Protein AF-A0A7C9DMS4-F1 (afdb_monomer_lite)

Secondary structure (DSSP, 8-state):
-HHHHHHHHHHHHTT----SHHHHHHHHHHHHHHHHTTS-TTT----GGGTT---HHHHHHHHHHHHHHHHHHHHS-HHHHHHHHHHHH-SS--HHHHHHHHHHHHHHHHHHHHHHHHHHH-

Sequence (122 aa):
LFVKIFGSILGVSGGFVIGKEGPMVHTGACIANFLGQGGSQKYGLTWSWLRYFKNDRDRRDLVTCGAAAGVAAAFRAPVGGVLFALEEAASWWRSALLWRTFFTTAVVAMVLRGFIQYCWTG

Foldseek 3Di:
DVCLVVVLVVCVVVVHPDQPLVSLLVVLLVVLLCQQCCHDPPPPNRNVVNNPNPDPVVSLLSSLLSSLLSNCLRVVPLVVSLVVSCVPRPPDDDVVSSVSSSVSSVVSSVVSVVVVVVVVVD

Radius of gyration: 15.61 Å; chains: 1; bounding box: 40×36×44 Å

pLDDT: mean 80.05, std 13.33, range [44.5, 92.81]

Organism: Opuntia streptacantha (NCBI:txid393608)

Structure (mmCIF, N/CA/C/O backbone):
data_AF-A0A7C9DMS4-F1
#
_entry.id   AF-A0A7C9DMS4-F1
#
loop_
_atom_site.group_PDB
_atom_site.id
_atom_site.type_symbol
_atom_site.label_atom_id
_atom_site.label_alt_id
_atom_site.label_comp_id
_atom_site.label_asym_id
_atom_site.label_entity_id
_atom_site.label_seq_id
_atom_site.pdbx_PDB_ins_code
_atom_site.Cartn_x
_atom_site.Cartn_y
_atom_site.Cartn_z
_atom_site.occupancy
_atom_site.B_iso_or_equiv
_atom_site.auth_seq_id
_atom_site.auth_comp_id
_atom_site.auth_asym_id
_atom_site.auth_atom_id
_atom_site.pdbx_PDB_model_num
ATOM 1 N N . LEU A 1 1 ? 4.822 14.773 2.587 1.00 73.94 1 LEU A N 1
ATOM 2 C CA . LEU A 1 1 ? 4.240 14.024 1.448 1.00 73.94 1 LEU A CA 1
ATOM 3 C C . LEU A 1 1 ? 4.760 14.546 0.110 1.00 73.94 1 LEU A C 1
ATOM 5 O O . LEU A 1 1 ? 5.552 13.851 -0.503 1.00 73.94 1 LEU A O 1
ATOM 9 N N . PHE A 1 2 ? 4.420 15.778 -0.288 1.00 77.75 2 PHE A N 1
ATOM 10 C CA . PHE A 1 2 ? 4.805 16.360 -1.585 1.00 77.75 2 PHE A CA 1
ATOM 11 C C . PHE A 1 2 ? 6.310 16.307 -1.878 1.00 77.75 2 PHE A C 1
ATOM 13 O O . PHE A 1 2 ? 6.701 15.735 -2.885 1.00 77.75 2 PHE A O 1
AT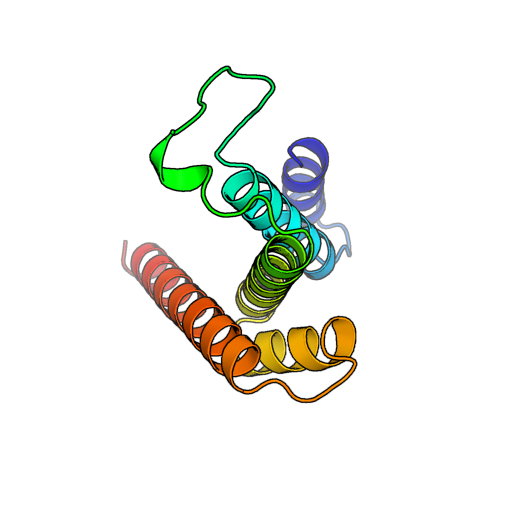OM 20 N N . VAL A 1 3 ? 7.160 16.775 -0.957 1.00 85.19 3 VAL A N 1
ATOM 21 C CA . VAL A 1 3 ? 8.628 16.720 -1.128 1.00 85.19 3 VAL A CA 1
ATOM 22 C C . VAL A 1 3 ? 9.135 15.287 -1.339 1.00 85.19 3 VAL A C 1
ATOM 24 O O . VAL A 1 3 ? 10.036 15.062 -2.134 1.00 85.19 3 VAL A O 1
ATOM 27 N N . LYS A 1 4 ? 8.524 14.299 -0.673 1.00 84.25 4 LYS A N 1
ATOM 28 C CA . LYS A 1 4 ? 8.925 12.889 -0.771 1.00 84.25 4 LYS A CA 1
ATOM 29 C C . LYS A 1 4 ? 8.529 12.276 -2.119 1.00 84.25 4 LYS A C 1
ATOM 31 O O . LYS A 1 4 ? 9.296 11.505 -2.680 1.00 84.25 4 LYS A O 1
ATOM 36 N N . ILE A 1 5 ? 7.356 12.648 -2.637 1.00 83.69 5 ILE A N 1
ATOM 37 C CA . ILE A 1 5 ? 6.869 12.218 -3.954 1.00 83.69 5 ILE A CA 1
ATOM 38 C C . ILE A 1 5 ? 7.742 12.836 -5.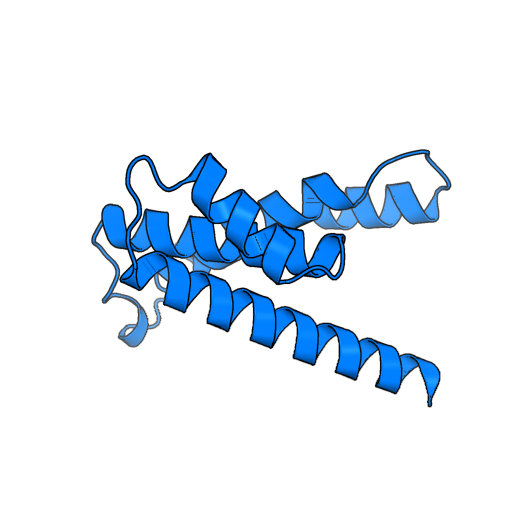049 1.00 83.69 5 ILE A C 1
ATOM 40 O O . ILE A 1 5 ? 8.327 12.102 -5.839 1.00 83.69 5 ILE A O 1
ATOM 44 N N . PHE A 1 6 ? 7.897 14.163 -5.052 1.00 85.50 6 PHE A N 1
ATOM 45 C CA . PHE A 1 6 ? 8.725 14.856 -6.041 1.00 85.50 6 PHE A CA 1
ATOM 46 C C . PHE A 1 6 ? 10.190 14.425 -5.961 1.00 85.50 6 PHE A C 1
ATOM 48 O O . PHE A 1 6 ? 10.782 14.126 -6.989 1.00 85.50 6 PHE A O 1
ATOM 55 N N . GLY A 1 7 ? 10.754 14.298 -4.758 1.00 84.81 7 GLY A N 1
ATOM 56 C CA . GLY A 1 7 ? 12.121 13.815 -4.570 1.00 84.81 7 GLY A CA 1
ATOM 57 C C . GLY A 1 7 ? 12.326 12.389 -5.085 1.00 84.81 7 GLY A C 1
ATOM 58 O O . GLY A 1 7 ? 13.342 12.113 -5.711 1.00 84.81 7 GLY A O 1
ATOM 59 N N . SER A 1 8 ? 11.350 11.493 -4.896 1.00 82.94 8 SER A N 1
ATOM 60 C CA . SER A 1 8 ? 11.437 10.130 -5.434 1.00 82.94 8 SER A CA 1
ATOM 61 C C . SER A 1 8 ? 11.314 10.095 -6.957 1.00 82.94 8 SER A C 1
ATOM 63 O O . SER A 1 8 ? 12.006 9.301 -7.585 1.00 82.94 8 SER A O 1
ATOM 65 N N . ILE A 1 9 ? 10.454 10.926 -7.554 1.00 84.94 9 ILE A N 1
ATOM 66 C CA . ILE A 1 9 ? 10.313 11.016 -9.016 1.00 84.94 9 ILE A CA 1
ATOM 67 C C . ILE A 1 9 ? 11.602 11.575 -9.622 1.00 84.94 9 ILE A C 1
ATOM 69 O O . ILE A 1 9 ? 12.166 10.952 -10.515 1.00 84.94 9 ILE A O 1
ATOM 73 N N . LEU A 1 10 ? 12.093 12.697 -9.087 1.00 85.62 10 LEU A N 1
ATOM 74 C CA . LEU A 1 10 ? 13.301 13.369 -9.565 1.00 85.62 10 LEU A CA 1
ATOM 75 C C . LEU A 1 10 ? 14.561 12.519 -9.364 1.00 85.62 10 LEU A C 1
ATOM 77 O O . LEU A 1 10 ? 15.427 12.495 -10.234 1.00 85.62 10 LEU A O 1
ATOM 81 N N . GLY A 1 11 ? 14.656 11.790 -8.249 1.00 85.38 11 GLY A N 1
ATOM 82 C CA . GLY A 1 11 ? 15.770 10.878 -7.982 1.00 85.38 11 GLY A CA 1
ATOM 83 C C . GLY A 1 11 ? 15.824 9.715 -8.973 1.00 85.38 11 GLY A C 1
ATOM 84 O O . GLY A 1 11 ? 16.890 9.419 -9.507 1.00 85.38 11 GLY A O 1
ATOM 85 N N . VAL A 1 12 ? 14.670 9.107 -9.278 1.00 82.75 12 VAL A N 1
ATOM 86 C CA . VAL A 1 12 ? 14.575 8.028 -10.276 1.00 82.75 12 VAL A CA 1
ATOM 87 C C . VAL A 1 12 ? 14.820 8.561 -11.690 1.00 82.75 12 VAL A C 1
ATOM 89 O O . VAL A 1 12 ? 15.551 7.932 -12.450 1.00 82.75 12 VAL A O 1
ATOM 92 N N . SER A 1 13 ? 14.285 9.735 -12.048 1.00 83.38 13 SER A N 1
ATOM 93 C CA . SER A 1 13 ? 14.552 10.349 -13.360 1.00 83.38 13 SER A CA 1
ATOM 94 C C . SER A 1 13 ? 16.000 10.815 -13.517 1.00 83.38 13 SER A C 1
ATOM 96 O O . SER A 1 13 ? 16.514 10.843 -14.627 1.00 83.38 13 SER A O 1
ATOM 98 N N . GLY A 1 14 ? 16.662 11.170 -12.413 1.00 87.44 14 GLY A N 1
ATOM 99 C CA . GLY A 1 14 ? 18.070 11.563 -12.382 1.00 87.44 14 GLY A CA 1
ATOM 100 C C . GLY A 1 14 ? 19.053 10.392 -12.460 1.00 87.44 14 GLY A C 1
ATOM 101 O O . GLY A 1 14 ? 20.254 10.623 -12.386 1.00 87.44 14 GLY A O 1
ATOM 102 N N . GLY A 1 15 ? 18.572 9.147 -12.576 1.00 84.38 15 GLY A N 1
ATOM 103 C CA . GLY A 1 15 ? 19.423 7.958 -12.687 1.00 84.38 15 GLY A CA 1
ATOM 104 C C . GLY A 1 15 ? 20.153 7.575 -11.395 1.00 84.38 15 GLY A C 1
ATOM 105 O O . GLY A 1 15 ? 21.075 6.762 -11.434 1.00 84.38 15 GLY A O 1
ATOM 106 N N . PHE A 1 16 ? 19.762 8.134 -10.246 1.00 83.50 16 PHE A N 1
ATOM 107 C CA . PHE A 1 16 ? 20.341 7.747 -8.962 1.00 83.50 16 PHE A CA 1
ATOM 108 C C . PHE A 1 16 ? 19.885 6.337 -8.568 1.00 83.50 16 PHE A C 1
ATOM 110 O O . PHE A 1 16 ? 18.730 5.961 -8.770 1.00 83.50 16 PHE A O 1
ATOM 117 N N . VAL A 1 17 ? 20.779 5.569 -7.936 1.00 79.56 17 VAL A N 1
ATOM 118 C CA . VAL A 1 17 ? 20.492 4.228 -7.394 1.00 79.56 17 VAL A CA 1
ATOM 119 C C . VAL A 1 17 ? 19.653 4.359 -6.115 1.00 79.56 17 VAL A C 1
ATOM 121 O O . VAL A 1 17 ? 20.129 4.160 -5.001 1.00 79.56 17 VAL A O 1
ATOM 124 N N . ILE A 1 18 ? 18.395 4.774 -6.268 1.00 81.25 18 ILE A N 1
ATOM 125 C CA . ILE A 1 18 ? 17.447 5.003 -5.175 1.00 81.25 18 ILE A CA 1
ATOM 126 C C . ILE A 1 18 ? 16.204 4.146 -5.407 1.00 81.25 18 ILE A C 1
ATOM 128 O O . ILE A 1 18 ? 15.558 4.207 -6.451 1.00 81.25 18 ILE A O 1
ATOM 132 N N . GLY A 1 19 ? 15.832 3.363 -4.395 1.00 77.00 19 GLY A N 1
ATOM 133 C CA . GLY A 1 19 ? 14.602 2.578 -4.414 1.00 77.00 19 GLY A CA 1
ATOM 134 C C . GLY A 1 19 ? 13.365 3.446 -4.166 1.00 77.00 19 GLY A C 1
ATOM 135 O O . GLY A 1 19 ? 13.212 4.028 -3.092 1.00 77.00 19 GLY A O 1
ATOM 136 N N . LYS A 1 20 ? 12.427 3.470 -5.121 1.00 78.56 20 LYS A N 1
ATOM 137 C CA . LYS A 1 20 ? 11.097 4.105 -4.967 1.00 78.56 20 LYS A CA 1
ATOM 138 C C . LYS A 1 20 ? 10.172 3.381 -3.974 1.00 78.56 20 LYS A C 1
ATOM 140 O O . LYS A 1 20 ? 9.127 3.911 -3.598 1.00 78.56 20 LYS A O 1
ATOM 145 N N . GLU A 1 21 ? 10.560 2.179 -3.551 1.00 84.06 21 GLU A N 1
ATOM 146 C CA . GLU A 1 21 ? 9.746 1.267 -2.744 1.00 84.06 21 GLU A CA 1
ATOM 147 C C . GLU A 1 21 ? 9.434 1.845 -1.351 1.00 84.06 21 GLU A C 1
ATOM 149 O O . GLU A 1 21 ? 8.273 1.951 -0.960 1.00 84.06 21 GLU A O 1
ATOM 154 N N . GLY A 1 22 ? 10.449 2.333 -0.628 1.00 82.25 22 GLY A N 1
ATOM 155 C CA . GLY A 1 22 ? 10.282 2.905 0.718 1.00 82.25 22 GLY A CA 1
ATOM 156 C C . GLY A 1 22 ? 9.406 4.172 0.771 1.00 82.25 22 GLY A C 1
ATOM 157 O O . GLY A 1 22 ? 8.520 4.282 1.629 1.00 82.25 22 GLY A O 1
ATOM 158 N N . PRO A 1 23 ? 9.591 5.153 -0.135 1.00 86.06 23 PRO A N 1
ATOM 159 C CA . PRO A 1 23 ? 8.704 6.310 -0.243 1.00 86.06 23 PRO A CA 1
ATOM 160 C C . PRO A 1 23 ? 7.234 5.950 -0.486 1.00 86.06 23 PRO A C 1
ATOM 162 O O . PRO A 1 23 ? 6.358 6.657 0.025 1.00 86.06 23 PRO A O 1
ATOM 165 N N . MET A 1 24 ? 6.954 4.861 -1.207 1.00 86.19 24 MET A N 1
ATOM 166 C CA . MET A 1 24 ? 5.592 4.465 -1.568 1.00 86.19 24 MET A CA 1
ATOM 167 C C . MET A 1 24 ? 4.785 3.975 -0.362 1.00 86.19 24 MET A C 1
ATOM 169 O O . MET A 1 24 ? 3.647 4.410 -0.182 1.00 86.19 24 MET A O 1
ATOM 173 N N . VAL A 1 25 ? 5.395 3.179 0.523 1.00 90.06 25 VAL A N 1
ATOM 174 C CA . VAL A 1 25 ? 4.762 2.700 1.770 1.00 90.06 25 VAL A CA 1
ATOM 175 C C . VAL A 1 25 ? 4.330 3.869 2.652 1.00 90.06 25 VAL A C 1
ATOM 177 O O . VAL A 1 25 ? 3.176 3.971 3.065 1.00 90.06 25 VAL A O 1
ATOM 180 N N . HIS A 1 26 ? 5.246 4.811 2.884 1.00 89.94 26 HIS A N 1
ATOM 181 C CA . HIS A 1 26 ? 4.972 5.992 3.702 1.00 89.94 26 HIS A CA 1
ATOM 182 C C . HIS A 1 26 ? 3.896 6.880 3.062 1.00 89.94 26 HIS A C 1
ATOM 184 O O . HIS A 1 26 ? 3.028 7.410 3.752 1.00 89.94 26 HIS A O 1
ATOM 190 N N . THR A 1 27 ? 3.941 7.051 1.741 1.00 89.44 27 THR A N 1
ATOM 191 C CA . THR A 1 27 ? 2.945 7.850 1.016 1.00 89.44 27 THR A CA 1
ATOM 192 C C . THR A 1 27 ? 1.552 7.235 1.151 1.00 89.44 27 THR A C 1
ATOM 194 O O . THR A 1 27 ? 0.618 7.955 1.502 1.00 89.44 27 THR A O 1
ATOM 197 N N . GLY A 1 28 ? 1.421 5.914 0.985 1.00 89.50 28 GLY A N 1
ATOM 198 C CA . GLY A 1 28 ? 0.165 5.188 1.193 1.00 89.50 28 GLY A CA 1
ATOM 199 C C . GLY A 1 28 ? -0.363 5.307 2.626 1.00 89.50 28 GLY A C 1
ATOM 200 O O . GLY A 1 28 ? -1.534 5.630 2.830 1.00 89.50 28 GLY A O 1
ATOM 201 N N . ALA A 1 29 ? 0.512 5.161 3.624 1.00 89.69 29 ALA A N 1
ATOM 202 C CA . ALA A 1 29 ? 0.174 5.334 5.037 1.00 89.69 29 ALA A CA 1
ATOM 203 C C . ALA A 1 29 ? -0.339 6.753 5.347 1.00 89.69 29 ALA A C 1
ATOM 205 O O . ALA A 1 29 ? -1.350 6.927 6.030 1.00 89.69 29 ALA A O 1
ATOM 206 N N . CYS A 1 30 ? 0.319 7.788 4.817 1.00 87.81 30 CYS A N 1
ATOM 207 C CA . CYS A 1 30 ? -0.114 9.172 4.996 1.00 87.81 30 CYS A CA 1
ATOM 208 C C . CYS A 1 30 ? -1.449 9.474 4.308 1.00 87.81 30 CYS A C 1
ATOM 210 O O . CYS A 1 30 ? -2.257 10.201 4.883 1.00 87.81 30 CYS A O 1
ATOM 212 N N . ILE A 1 31 ? -1.691 8.933 3.110 1.00 86.69 31 ILE A N 1
ATOM 213 C CA . ILE A 1 31 ? -2.971 9.095 2.404 1.00 86.69 31 ILE A CA 1
ATOM 214 C C . ILE A 1 31 ? -4.092 8.429 3.207 1.00 86.69 31 ILE A C 1
ATOM 216 O O . ILE A 1 31 ? -5.114 9.062 3.461 1.00 86.69 31 ILE A O 1
ATOM 220 N N . ALA A 1 32 ? -3.887 7.202 3.686 1.00 87.12 32 ALA A N 1
ATOM 221 C CA . ALA A 1 32 ? -4.869 6.512 4.519 1.00 87.12 32 ALA A CA 1
ATOM 222 C C . ALA A 1 32 ? -5.115 7.224 5.855 1.00 87.12 32 ALA A C 1
ATOM 224 O O . ALA A 1 32 ? -6.256 7.330 6.294 1.00 87.12 32 ALA A O 1
ATOM 225 N N . ASN A 1 33 ? -4.073 7.783 6.474 1.00 84.69 33 ASN A N 1
ATOM 226 C CA . ASN A 1 33 ? -4.213 8.584 7.686 1.00 84.69 33 ASN A CA 1
ATOM 227 C C . ASN A 1 33 ? -5.017 9.873 7.457 1.00 84.69 33 ASN A C 1
ATOM 229 O O . ASN A 1 33 ? -5.766 10.327 8.322 1.00 84.69 33 ASN A O 1
ATOM 233 N N . PHE A 1 34 ? -4.807 10.506 6.307 1.00 79.75 34 PHE A N 1
ATOM 234 C CA . PHE A 1 34 ? -5.501 11.726 5.924 1.00 79.75 34 PHE A CA 1
ATOM 235 C C . PHE A 1 34 ? -6.973 11.453 5.611 1.00 79.75 34 PHE A C 1
ATOM 237 O O . PHE A 1 34 ? -7.843 12.200 6.056 1.00 79.75 34 PHE A O 1
ATOM 244 N N . LEU A 1 35 ? -7.252 10.345 4.919 1.00 76.69 35 LEU A N 1
ATOM 245 C CA . LEU A 1 35 ? -8.608 9.848 4.724 1.00 76.69 35 LEU A CA 1
ATOM 246 C C . LEU A 1 35 ? -9.243 9.523 6.081 1.00 76.69 35 LEU A C 1
ATOM 248 O O . LEU A 1 35 ? -10.260 10.106 6.406 1.00 76.69 35 LEU A O 1
ATOM 252 N N . GLY A 1 36 ? -8.612 8.727 6.946 1.00 71.06 36 GLY A N 1
ATOM 253 C CA . GLY A 1 36 ? -9.175 8.349 8.251 1.00 71.06 36 GLY A CA 1
ATOM 254 C C . GLY A 1 36 ? -9.521 9.511 9.197 1.00 71.06 36 GLY A C 1
ATOM 255 O O . GLY A 1 36 ? -10.379 9.352 10.057 1.00 71.06 36 GLY A O 1
ATOM 256 N N . GLN A 1 37 ? -8.907 10.688 9.035 1.00 66.06 37 GLN A N 1
ATOM 257 C CA . GLN A 1 37 ? -9.218 11.891 9.826 1.00 66.06 37 GLN A CA 1
ATOM 258 C C . GLN A 1 37 ? -10.443 12.678 9.327 1.00 66.06 37 GLN A C 1
ATOM 260 O O . GLN A 1 37 ? -10.837 13.662 9.952 1.00 66.06 37 GLN A O 1
ATOM 265 N N . GLY A 1 38 ? -11.067 12.256 8.228 1.00 58.78 38 GLY A N 1
ATOM 266 C CA . GLY A 1 38 ? -12.222 12.936 7.650 1.00 58.78 38 GLY A CA 1
ATOM 267 C C . GLY A 1 38 ? -11.875 14.086 6.701 1.00 58.78 38 GLY A C 1
ATOM 268 O O . GLY A 1 38 ? -12.733 14.925 6.418 1.00 58.78 38 GLY A O 1
ATOM 269 N N . GLY A 1 39 ? -10.633 14.114 6.207 1.00 58.06 39 GLY A N 1
ATOM 270 C CA . GLY A 1 39 ? -10.107 15.141 5.311 1.00 58.06 39 GLY A CA 1
ATOM 271 C C . GLY A 1 39 ? -9.075 16.056 5.971 1.00 58.06 39 GLY A C 1
ATOM 272 O O . GLY A 1 39 ? -8.590 15.815 7.079 1.00 58.06 39 GLY A O 1
ATOM 273 N N . SER A 1 40 ? -8.693 17.119 5.258 1.00 49.78 40 SER A N 1
ATOM 274 C CA . SER A 1 40 ? -7.686 18.051 5.763 1.00 49.78 40 SER A CA 1
ATOM 275 C C . SER A 1 40 ? -8.260 18.966 6.829 1.00 49.78 40 SER A C 1
ATOM 277 O O . SER A 1 40 ? -9.061 19.849 6.521 1.00 49.78 40 SER A O 1
ATOM 279 N N . GLN A 1 41 ? -7.721 18.878 8.041 1.00 50.84 41 GLN A N 1
ATOM 280 C CA . GLN A 1 41 ? -7.904 19.921 9.051 1.00 50.84 41 GLN A CA 1
ATOM 281 C C . GLN A 1 41 ? -7.355 21.287 8.573 1.00 50.84 41 GLN A C 1
ATOM 283 O O . GLN A 1 41 ? -7.798 22.327 9.041 1.00 50.84 41 GLN A O 1
ATOM 288 N N . LYS A 1 42 ? -6.428 21.291 7.596 1.00 44.50 42 LYS A N 1
ATOM 289 C CA . LYS A 1 42 ? -5.758 22.489 7.062 1.00 44.50 42 LYS A CA 1
ATOM 290 C C . LYS A 1 42 ? -6.502 23.168 5.899 1.00 44.50 42 LYS A C 1
ATOM 292 O O . LYS A 1 42 ? -6.260 24.341 5.654 1.00 44.50 42 LYS A O 1
ATOM 297 N N . TYR A 1 43 ? -7.391 22.458 5.193 1.00 47.00 43 TYR A N 1
ATOM 298 C CA . TYR A 1 43 ? -8.138 22.989 4.032 1.00 47.00 43 TYR A CA 1
ATOM 299 C C . TYR A 1 43 ? -9.662 23.056 4.247 1.00 47.00 43 TYR A C 1
ATOM 301 O O . TYR A 1 4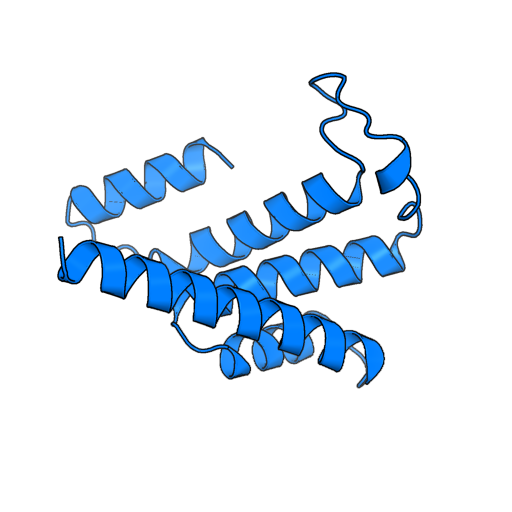3 ? -10.399 23.267 3.291 1.00 47.00 43 TYR A O 1
ATOM 309 N N . GLY A 1 44 ? -10.164 22.844 5.469 1.00 46.19 44 GLY A N 1
ATOM 310 C CA . GLY A 1 44 ? -11.592 23.009 5.792 1.00 46.19 44 GLY A CA 1
ATOM 311 C C . GLY A 1 44 ? -12.553 22.005 5.133 1.00 46.19 44 GLY A C 1
ATOM 312 O O . GLY A 1 44 ? -13.749 22.037 5.408 1.00 46.19 44 GLY A O 1
ATOM 313 N N . LEU A 1 45 ? -12.051 21.070 4.321 1.00 46.81 45 LEU A N 1
ATOM 314 C CA . LEU A 1 45 ? -12.801 19.963 3.720 1.00 46.81 45 LEU A CA 1
ATOM 315 C C . LEU A 1 45 ? -13.072 18.878 4.770 1.00 46.81 45 LEU A C 1
ATOM 317 O O . LEU A 1 45 ? -12.527 17.778 4.712 1.00 46.81 45 LEU A O 1
ATOM 321 N N . THR A 1 46 ? -13.898 19.213 5.758 1.00 49.28 46 THR A N 1
ATOM 322 C CA . THR A 1 46 ? -14.402 18.256 6.745 1.00 49.28 46 THR A CA 1
ATOM 323 C C . THR A 1 46 ? -15.601 17.552 6.131 1.00 49.28 46 THR A C 1
ATOM 325 O O . THR A 1 46 ? -16.732 18.031 6.218 1.00 49.28 46 THR A O 1
ATOM 328 N N . TRP A 1 47 ? -15.374 16.415 5.480 1.00 53.69 47 TRP A N 1
ATOM 329 C CA . TRP A 1 47 ? -16.482 15.597 4.999 1.00 53.69 47 TRP A CA 1
ATOM 330 C C . TRP A 1 47 ? -17.140 14.932 6.211 1.00 53.69 47 TRP A C 1
ATOM 332 O O . TRP A 1 47 ? -16.597 13.997 6.796 1.00 53.69 47 TRP A O 1
ATOM 342 N N . SER A 1 48 ? -18.313 15.430 6.625 1.00 51.06 48 SER A N 1
ATOM 343 C CA . SER A 1 48 ? -19.045 14.935 7.806 1.00 51.06 48 SER A CA 1
ATOM 344 C C . SER A 1 48 ? -19.308 13.427 7.782 1.00 51.06 48 SER A C 1
ATOM 346 O O . SER A 1 48 ? -19.342 12.813 8.842 1.00 51.06 48 SER A O 1
ATOM 348 N N . TRP A 1 49 ? -19.425 12.824 6.597 1.00 53.47 49 TRP A N 1
ATOM 349 C CA . TRP A 1 49 ? -19.620 11.380 6.425 1.00 53.47 49 TRP A CA 1
ATOM 350 C C . TRP A 1 49 ? -18.411 10.542 6.876 1.00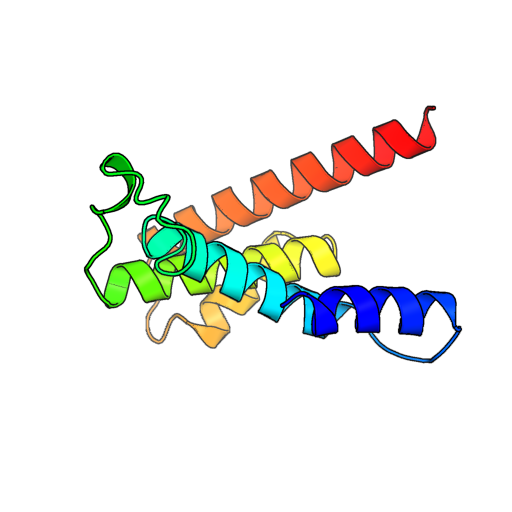 53.47 49 TRP A C 1
ATOM 352 O O . TRP A 1 49 ? -18.537 9.382 7.248 1.00 53.47 49 TRP A O 1
ATOM 362 N N . LEU A 1 50 ? -17.229 11.153 6.900 1.00 53.00 50 LEU A N 1
ATOM 363 C CA . LEU A 1 50 ? -15.949 10.486 7.107 1.00 53.00 50 LEU A CA 1
ATOM 364 C C . LEU A 1 50 ? -15.398 10.726 8.534 1.00 53.00 50 LEU A C 1
ATOM 366 O O . LEU A 1 50 ? -14.374 10.172 8.923 1.00 53.00 50 LEU A O 1
ATOM 370 N N . ARG A 1 51 ? -16.150 11.472 9.366 1.00 52.53 51 ARG A N 1
ATOM 371 C CA . ARG A 1 51 ? -15.901 11.697 10.807 1.00 52.53 51 ARG A CA 1
ATOM 372 C C . ARG A 1 51 ? -16.181 10.481 11.706 1.00 52.53 51 ARG A C 1
ATOM 374 O O . ARG A 1 51 ? -15.972 10.571 12.913 1.00 52.53 51 ARG A O 1
ATOM 381 N N . TYR A 1 52 ? -16.643 9.360 11.150 1.00 50.81 52 TYR A N 1
ATOM 382 C CA . TYR A 1 52 ? -17.018 8.166 11.921 1.00 50.81 52 TYR A CA 1
ATOM 383 C C . TYR A 1 52 ? -15.806 7.435 12.547 1.00 50.81 52 TYR A C 1
ATOM 385 O O . TYR A 1 52 ? -15.946 6.732 13.542 1.00 50.81 52 TYR A O 1
ATOM 393 N N . PHE A 1 53 ? -14.590 7.657 12.034 1.00 54.28 53 PHE A N 1
ATOM 394 C CA . PHE A 1 53 ? -13.354 6.975 12.450 1.00 54.28 53 PHE A CA 1
ATOM 395 C C . PHE A 1 53 ? -12.535 7.749 13.514 1.00 54.28 53 PHE A C 1
ATOM 397 O O . PHE A 1 53 ? -11.334 7.953 13.364 1.00 54.28 53 PHE A O 1
ATOM 404 N N . LYS A 1 54 ? -13.150 8.190 14.625 1.00 57.75 54 LYS A N 1
ATOM 405 C CA . LYS A 1 54 ? -12.406 8.840 15.739 1.00 57.75 54 LYS A CA 1
ATOM 406 C C . LYS A 1 54 ? -11.679 7.867 16.679 1.00 57.75 54 LYS A C 1
ATOM 408 O O . LYS A 1 54 ? -10.963 8.316 17.568 1.00 57.75 54 LYS A O 1
ATOM 413 N N . ASN A 1 55 ? -11.863 6.561 16.515 1.00 68.38 55 ASN A N 1
ATOM 414 C CA . ASN A 1 55 ? -11.228 5.557 17.360 1.00 68.38 55 ASN A CA 1
ATOM 415 C C . ASN A 1 55 ? -9.767 5.334 16.933 1.00 68.38 55 ASN A C 1
ATOM 417 O O . ASN A 1 55 ? -9.499 4.983 15.782 1.00 68.38 55 ASN A O 1
ATOM 421 N N . ASP A 1 56 ? -8.819 5.487 17.863 1.00 73.81 56 ASP A N 1
ATOM 422 C CA . ASP A 1 56 ? -7.383 5.311 17.595 1.00 73.81 56 ASP A CA 1
ATOM 423 C C . ASP A 1 56 ? -7.050 3.945 16.985 1.00 73.81 56 ASP A C 1
ATOM 425 O O . ASP A 1 56 ? -6.136 3.839 16.166 1.00 73.81 56 ASP A O 1
ATOM 429 N N . ARG A 1 57 ? -7.807 2.899 17.346 1.00 75.12 57 ARG A N 1
ATOM 430 C CA . ARG A 1 57 ? -7.618 1.548 16.795 1.00 75.12 57 ARG A CA 1
ATOM 431 C C . ARG A 1 57 ? -7.974 1.489 15.316 1.00 75.12 57 ARG A C 1
ATOM 433 O O . ARG A 1 57 ? -7.177 1.008 14.523 1.00 75.12 57 ARG A O 1
ATOM 440 N N . ASP A 1 58 ? -9.123 2.033 14.934 1.00 78.25 58 ASP A N 1
ATOM 441 C CA . ASP A 1 58 ? -9.541 2.009 13.536 1.00 78.25 58 ASP A CA 1
ATOM 442 C C . ASP A 1 58 ? -8.662 2.910 12.658 1.00 78.25 58 ASP A C 1
ATOM 444 O O . ASP A 1 58 ? -8.407 2.592 11.495 1.00 78.25 58 ASP A O 1
ATOM 448 N N . ARG A 1 59 ? -8.129 4.006 13.217 1.00 79.50 59 ARG A N 1
ATOM 449 C CA . ARG A 1 59 ? -7.139 4.832 12.518 1.00 79.50 59 ARG A CA 1
ATOM 450 C C . ARG A 1 59 ? -5.847 4.060 12.264 1.00 79.50 59 ARG A C 1
ATOM 452 O O . ARG A 1 59 ? -5.300 4.155 11.170 1.00 79.50 59 ARG A O 1
ATOM 459 N N . ARG A 1 60 ? -5.367 3.290 13.245 1.00 83.69 60 ARG A N 1
ATOM 460 C CA . ARG A 1 60 ? -4.198 2.412 13.067 1.00 83.69 60 ARG A CA 1
ATOM 461 C C . ARG A 1 60 ? -4.464 1.371 11.985 1.00 83.69 60 ARG A C 1
ATOM 463 O O . ARG A 1 60 ? -3.669 1.283 11.059 1.00 83.69 60 ARG A O 1
ATOM 470 N N . ASP A 1 61 ? -5.608 0.692 12.031 1.00 85.94 61 ASP A N 1
ATOM 471 C CA . ASP A 1 61 ? -5.999 -0.302 11.023 1.00 85.94 61 ASP A CA 1
ATOM 472 C C . ASP A 1 61 ? -6.039 0.303 9.606 1.00 85.94 61 ASP A C 1
ATOM 474 O O . ASP A 1 61 ? -5.531 -0.297 8.657 1.00 85.94 61 ASP A O 1
ATOM 478 N N . LEU A 1 62 ? -6.576 1.520 9.453 1.00 86.75 62 LEU A N 1
ATOM 479 C CA . LEU A 1 62 ? -6.591 2.244 8.177 1.00 86.75 62 LEU A CA 1
ATOM 480 C C . LEU A 1 62 ? -5.184 2.596 7.685 1.00 86.75 62 LEU A C 1
ATOM 482 O O . LEU A 1 62 ? -4.870 2.364 6.518 1.00 86.75 62 LEU A O 1
ATOM 486 N N . VAL A 1 63 ? -4.328 3.140 8.553 1.00 89.12 63 VAL A N 1
ATOM 487 C CA . VAL A 1 63 ? -2.944 3.496 8.198 1.00 89.12 63 VAL A CA 1
ATOM 488 C C . VAL A 1 63 ? -2.153 2.261 7.785 1.00 89.12 63 VAL A C 1
ATOM 490 O O . VAL A 1 63 ? -1.450 2.303 6.775 1.00 89.12 63 VAL A O 1
ATOM 493 N N . THR A 1 64 ? -2.331 1.154 8.499 1.00 89.56 64 THR A N 1
ATOM 494 C CA . THR A 1 64 ? -1.776 -0.153 8.151 1.00 89.56 64 THR A CA 1
ATOM 495 C C . THR A 1 64 ? -2.243 -0.607 6.773 1.00 89.56 64 THR A C 1
ATOM 497 O O . THR A 1 64 ? -1.417 -0.984 5.946 1.00 89.56 64 THR A O 1
ATOM 500 N N . CYS A 1 65 ? -3.544 -0.523 6.475 1.00 89.69 65 CYS A N 1
ATOM 501 C CA . CYS A 1 65 ? -4.066 -0.855 5.146 1.00 89.69 65 CYS A CA 1
ATOM 502 C C . CYS A 1 65 ? -3.461 0.044 4.054 1.00 89.69 65 CYS A C 1
ATOM 504 O O . CYS A 1 65 ? -3.143 -0.438 2.969 1.00 89.69 65 CYS A O 1
ATOM 506 N N . GLY A 1 66 ? -3.256 1.333 4.341 1.00 91.25 66 GLY A N 1
ATOM 507 C CA . GLY A 1 66 ? -2.586 2.274 3.439 1.00 91.25 66 GLY A CA 1
ATOM 508 C C . GLY A 1 66 ? -1.114 1.949 3.197 1.00 91.25 66 GLY A C 1
ATOM 509 O O . GLY A 1 66 ? -0.640 2.038 2.065 1.00 91.25 66 GLY A O 1
ATOM 510 N N . ALA A 1 67 ? -0.391 1.539 4.237 1.00 91.69 67 ALA A N 1
ATOM 511 C CA . ALA A 1 67 ? 0.983 1.064 4.117 1.00 91.69 67 ALA A CA 1
ATOM 512 C C . ALA A 1 67 ? 1.046 -0.224 3.277 1.00 91.69 67 ALA A C 1
ATOM 514 O O . ALA A 1 67 ? 1.821 -0.289 2.324 1.00 91.69 67 ALA A O 1
ATOM 515 N N . ALA A 1 68 ? 0.162 -1.190 3.556 1.00 92.19 68 ALA A N 1
ATOM 516 C CA . ALA A 1 68 ? -0.003 -2.436 2.802 1.00 92.19 68 ALA A CA 1
ATOM 517 C C . ALA A 1 68 ? -0.252 -2.173 1.312 1.00 92.19 68 ALA A C 1
ATOM 519 O O . ALA A 1 68 ? 0.383 -2.768 0.445 1.00 92.19 68 ALA A O 1
ATOM 520 N N . ALA A 1 69 ? -1.170 -1.248 1.017 1.00 92.81 69 ALA A N 1
ATOM 521 C CA . ALA A 1 69 ? -1.482 -0.790 -0.329 1.00 92.81 69 ALA A CA 1
ATOM 522 C C . ALA A 1 69 ? -0.259 -0.179 -1.020 1.00 92.81 69 ALA A C 1
ATOM 524 O O . ALA A 1 69 ? -0.006 -0.473 -2.186 1.00 92.81 69 ALA A O 1
ATOM 525 N N . GLY A 1 70 ? 0.518 0.631 -0.294 1.00 91.50 70 GLY A N 1
ATOM 526 C CA . GLY A 1 70 ? 1.780 1.183 -0.775 1.00 91.50 70 GLY A CA 1
ATOM 527 C C . GLY A 1 70 ? 2.777 0.090 -1.154 1.00 91.50 70 GLY A C 1
ATOM 528 O O . GLY A 1 70 ? 3.303 0.123 -2.259 1.00 91.50 70 GLY A O 1
ATOM 529 N N . VAL A 1 71 ? 2.977 -0.917 -0.298 1.00 92.06 71 VAL A N 1
ATOM 530 C CA . VAL A 1 71 ? 3.840 -2.082 -0.587 1.00 92.06 71 VAL A CA 1
ATOM 531 C C . VAL A 1 71 ? 3.329 -2.860 -1.802 1.00 92.06 71 VAL A C 1
ATOM 533 O O . VAL A 1 71 ? 4.096 -3.162 -2.716 1.00 92.06 71 VAL A O 1
ATOM 536 N N . ALA A 1 72 ? 2.026 -3.141 -1.854 1.00 92.62 72 ALA A N 1
ATOM 537 C CA . ALA A 1 72 ? 1.407 -3.857 -2.963 1.00 92.62 72 ALA A CA 1
ATOM 538 C C . ALA A 1 72 ? 1.568 -3.113 -4.297 1.00 92.62 72 ALA A C 1
ATOM 540 O O . ALA A 1 72 ? 1.830 -3.748 -5.317 1.00 92.62 72 ALA A O 1
ATOM 541 N N . ALA A 1 73 ? 1.453 -1.783 -4.299 1.00 90.38 73 ALA A N 1
ATOM 542 C CA . ALA A 1 73 ? 1.680 -0.957 -5.482 1.00 90.38 73 ALA A CA 1
ATOM 543 C C . ALA A 1 73 ? 3.159 -0.921 -5.894 1.00 90.38 73 ALA A C 1
ATOM 545 O O . ALA A 1 73 ? 3.469 -0.918 -7.088 1.00 90.38 73 ALA A O 1
ATOM 546 N N . ALA A 1 74 ? 4.067 -0.922 -4.919 1.00 89.56 74 ALA A N 1
ATOM 547 C CA . ALA A 1 74 ? 5.494 -0.761 -5.152 1.00 89.56 74 ALA A CA 1
ATOM 548 C C . ALA A 1 74 ? 6.105 -2.026 -5.782 1.00 89.56 74 ALA A C 1
ATOM 550 O O . ALA A 1 74 ? 6.662 -1.964 -6.885 1.00 89.56 74 ALA A O 1
ATOM 551 N N . PHE A 1 75 ? 5.836 -3.180 -5.162 1.00 87.56 75 PHE A N 1
ATOM 552 C CA . PHE A 1 75 ? 6.338 -4.496 -5.575 1.00 87.56 75 PHE A CA 1
ATOM 553 C C . PHE A 1 75 ? 5.391 -5.257 -6.513 1.00 87.56 75 PHE A C 1
ATOM 555 O O . PHE A 1 75 ? 5.717 -6.349 -6.976 1.00 87.56 75 PHE A O 1
ATOM 562 N N . ARG A 1 76 ? 4.200 -4.709 -6.795 1.00 87.38 76 ARG A N 1
ATOM 563 C CA . ARG A 1 76 ? 3.129 -5.363 -7.576 1.00 87.38 76 ARG A CA 1
ATOM 564 C C . ARG A 1 76 ? 2.708 -6.729 -7.017 1.00 87.38 76 ARG A C 1
ATOM 566 O O . ARG A 1 76 ? 2.265 -7.601 -7.771 1.00 87.38 76 ARG A O 1
ATOM 573 N N . ALA A 1 77 ? 2.834 -6.887 -5.702 1.00 90.19 77 ALA A N 1
ATOM 574 C CA . ALA A 1 77 ? 2.582 -8.114 -4.961 1.00 90.19 77 ALA A CA 1
ATOM 575 C C . ALA A 1 77 ? 1.525 -7.854 -3.868 1.00 90.19 77 ALA A C 1
ATOM 577 O O . ALA A 1 77 ? 1.877 -7.413 -2.771 1.00 90.19 77 ALA A O 1
ATOM 578 N N . PRO A 1 78 ? 0.228 -8.114 -4.129 1.00 88.31 78 PRO A N 1
ATOM 579 C CA . PRO A 1 78 ? -0.833 -7.835 -3.159 1.00 88.31 78 PRO A CA 1
ATOM 580 C C . PRO A 1 78 ? -0.676 -8.667 -1.881 1.00 88.31 78 PRO A C 1
ATOM 582 O O . PRO A 1 78 ? -0.748 -8.122 -0.785 1.00 88.31 78 PRO A O 1
ATOM 585 N N . VAL A 1 79 ? -0.348 -9.958 -2.014 1.00 90.19 79 VAL A N 1
ATOM 586 C CA . VAL A 1 79 ? -0.110 -10.856 -0.870 1.00 90.19 79 VAL A CA 1
ATOM 587 C C . VAL A 1 79 ? 1.091 -10.398 -0.038 1.00 90.19 79 VAL A C 1
ATOM 589 O O . VAL A 1 79 ? 1.022 -10.420 1.186 1.00 90.19 79 VAL A O 1
ATOM 592 N N . GLY A 1 80 ? 2.156 -9.904 -0.681 1.00 90.00 80 GLY A N 1
ATOM 593 C CA . GLY A 1 80 ? 3.316 -9.339 0.016 1.00 90.00 80 GLY A CA 1
ATOM 594 C C . GLY A 1 80 ? 2.959 -8.104 0.847 1.00 90.00 80 GLY A C 1
ATOM 595 O O . GLY A 1 80 ? 3.403 -7.980 1.983 1.00 90.00 80 GLY A O 1
ATOM 596 N N . GLY A 1 81 ? 2.083 -7.234 0.330 1.00 89.62 81 GLY A N 1
ATOM 597 C CA . GLY A 1 81 ? 1.563 -6.093 1.089 1.00 89.62 81 GLY A CA 1
ATOM 598 C C . GLY A 1 81 ? 0.721 -6.504 2.300 1.00 89.62 81 GLY A C 1
ATOM 599 O O . GLY A 1 81 ? 0.828 -5.885 3.356 1.00 89.62 81 GLY A O 1
ATOM 600 N N . VAL A 1 82 ? -0.085 -7.564 2.177 1.00 90.62 82 VAL A N 1
ATOM 601 C CA . VAL A 1 82 ? -0.868 -8.115 3.298 1.00 90.62 82 VAL A CA 1
ATOM 602 C C . VAL A 1 82 ? 0.037 -8.725 4.361 1.00 90.62 82 VAL A C 1
ATOM 604 O O . VAL A 1 82 ? -0.168 -8.454 5.539 1.00 90.62 82 VAL A O 1
ATOM 607 N N . LEU A 1 83 ? 1.038 -9.511 3.961 1.00 90.31 83 LEU A N 1
ATOM 608 C CA . LEU A 1 83 ? 2.003 -10.107 4.888 1.00 90.31 83 LEU A CA 1
ATOM 609 C C . LEU A 1 83 ? 2.794 -9.031 5.635 1.00 90.31 83 LEU A C 1
ATOM 611 O O . LEU A 1 83 ? 2.860 -9.086 6.856 1.00 90.31 83 LEU A O 1
ATOM 615 N N . PHE A 1 84 ? 3.270 -8.001 4.931 1.00 89.31 84 PHE A N 1
ATOM 616 C CA . PHE A 1 84 ? 3.922 -6.848 5.555 1.00 89.31 84 PHE A CA 1
ATOM 617 C C . PHE A 1 84 ? 3.014 -6.160 6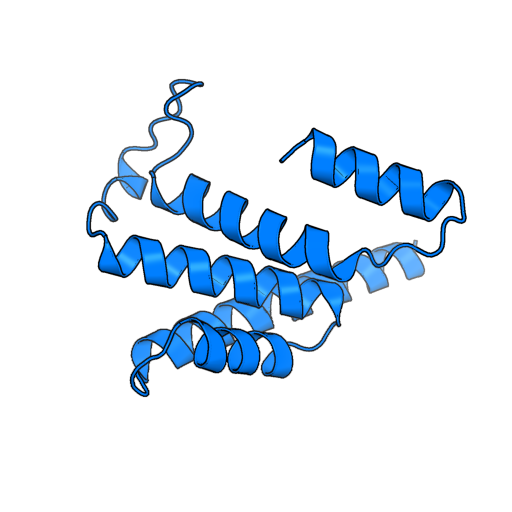.585 1.00 89.31 84 PHE A C 1
ATOM 619 O O . PHE A 1 84 ? 3.436 -5.823 7.685 1.00 89.31 84 PHE A O 1
ATOM 626 N N . ALA A 1 85 ? 1.734 -5.980 6.257 1.00 86.94 85 ALA A N 1
ATOM 627 C CA . ALA A 1 85 ? 0.770 -5.385 7.175 1.00 86.94 85 ALA A CA 1
ATOM 628 C C . ALA A 1 85 ? 0.489 -6.252 8.410 1.00 86.94 85 ALA A C 1
ATOM 630 O O . ALA A 1 85 ? 0.223 -5.712 9.481 1.00 86.94 85 ALA A O 1
ATOM 631 N N . LEU A 1 86 ? 0.524 -7.578 8.271 1.00 84.56 86 LEU A N 1
ATOM 632 C CA . LEU A 1 86 ? 0.401 -8.497 9.402 1.00 84.56 86 LEU A CA 1
ATOM 633 C C . LEU A 1 86 ? 1.639 -8.447 10.290 1.00 84.56 86 LEU A C 1
ATOM 635 O O . LEU A 1 86 ? 1.498 -8.344 11.501 1.00 84.56 86 LEU A O 1
ATOM 639 N N . GLU A 1 87 ? 2.823 -8.484 9.689 1.00 84.94 87 GLU A N 1
ATOM 640 C CA . GLU A 1 87 ? 4.101 -8.458 10.399 1.00 84.94 87 GLU A CA 1
ATOM 641 C C . GLU A 1 87 ? 4.274 -7.164 11.206 1.00 84.94 87 GLU A C 1
ATOM 643 O O . GLU A 1 87 ? 4.617 -7.210 12.384 1.00 84.94 87 GLU A O 1
ATOM 648 N N . GLU A 1 88 ? 3.937 -6.015 10.613 1.00 76.81 88 GLU A N 1
ATOM 649 C CA . GLU A 1 88 ? 4.153 -4.701 11.231 1.00 76.81 88 GLU A CA 1
ATOM 650 C C . GLU A 1 88 ? 3.014 -4.237 12.153 1.00 76.81 88 GLU A C 1
ATOM 652 O O . GLU A 1 88 ? 3.249 -3.484 13.099 1.00 76.81 88 GLU A O 1
ATOM 657 N N . ALA A 1 89 ? 1.759 -4.628 11.893 1.00 67.56 89 ALA A N 1
ATOM 658 C CA . ALA A 1 89 ? 0.611 -4.089 12.633 1.00 67.56 89 ALA A CA 1
ATOM 659 C C . ALA A 1 89 ? -0.138 -5.104 13.498 1.00 67.56 89 ALA A C 1
ATOM 661 O O . ALA A 1 89 ? -0.871 -4.700 14.408 1.00 67.56 89 ALA A O 1
ATOM 662 N N . ALA A 1 90 ? -0.002 -6.404 13.237 1.00 62.47 90 ALA A N 1
ATOM 663 C CA . ALA A 1 90 ? -0.727 -7.423 13.975 1.00 62.47 90 ALA A CA 1
ATOM 664 C C . ALA A 1 90 ? 0.175 -8.037 15.050 1.00 62.47 90 ALA A C 1
ATOM 666 O O . ALA A 1 90 ? 0.832 -9.045 14.840 1.00 62.47 90 ALA A O 1
ATOM 667 N N . SER A 1 91 ? 0.113 -7.493 16.270 1.00 67.00 91 SER A N 1
ATOM 668 C CA . SER A 1 91 ? 0.627 -8.217 17.444 1.00 67.00 91 SER A CA 1
ATOM 669 C C . SER A 1 91 ? -0.132 -9.539 17.680 1.00 67.00 91 SER A C 1
ATOM 671 O O . SER A 1 91 ? 0.372 -10.404 18.387 1.00 67.00 91 SER A O 1
ATOM 673 N N . TRP A 1 92 ? -1.342 -9.678 17.109 1.00 68.56 92 TRP A N 1
ATOM 674 C CA . TRP A 1 92 ? -2.219 -10.852 17.175 1.00 68.56 92 TRP A CA 1
ATOM 675 C C . TRP A 1 92 ? -2.993 -11.017 15.861 1.00 68.56 92 TRP A C 1
ATOM 677 O O . TRP A 1 92 ? -3.454 -10.030 15.283 1.00 68.56 92 TRP A O 1
ATOM 687 N N . TRP A 1 93 ? -3.196 -12.260 15.415 1.00 67.38 93 TRP A N 1
ATOM 688 C CA . TRP A 1 93 ? -3.874 -12.574 14.153 1.00 67.38 93 TRP A CA 1
ATOM 689 C C . TRP A 1 93 ? -5.353 -12.158 14.190 1.00 67.38 93 TRP A C 1
ATOM 691 O O . TRP A 1 93 ? -6.179 -12.784 14.855 1.00 67.38 93 TRP A O 1
ATOM 701 N N . ARG A 1 94 ? -5.706 -11.083 13.475 1.00 75.50 94 ARG A N 1
ATOM 702 C CA . ARG A 1 94 ? -7.064 -10.516 13.471 1.00 75.50 94 ARG A CA 1
ATOM 703 C C . ARG A 1 94 ? -7.706 -10.681 12.095 1.00 75.50 94 ARG A C 1
ATOM 705 O O . ARG A 1 94 ? -7.416 -9.921 11.173 1.00 75.50 94 ARG A O 1
ATOM 712 N N . SER A 1 95 ? -8.625 -11.639 11.962 1.00 80.56 95 SER A N 1
ATOM 713 C CA . SER A 1 95 ? -9.257 -12.000 10.677 1.00 80.56 95 SER A CA 1
ATOM 714 C C . SER A 1 95 ? -9.957 -10.826 9.978 1.00 80.56 95 SER A C 1
ATOM 716 O O . SER A 1 95 ? -9.941 -10.730 8.754 1.00 80.56 95 SER A O 1
ATOM 718 N N . ALA A 1 96 ? -10.516 -9.884 10.746 1.00 80.25 96 ALA A N 1
ATOM 719 C CA . ALA A 1 96 ? -11.157 -8.689 10.195 1.00 80.25 96 ALA A CA 1
ATOM 720 C C . ALA A 1 96 ? -10.160 -7.714 9.538 1.00 80.25 96 ALA A C 1
ATOM 722 O O . ALA A 1 96 ? -10.470 -7.129 8.501 1.00 80.25 96 ALA A O 1
ATOM 723 N N . LEU A 1 97 ? -8.964 -7.543 10.119 1.00 80.12 97 LEU A N 1
ATOM 724 C CA . LEU A 1 97 ? -7.923 -6.681 9.552 1.00 80.12 97 LEU A CA 1
ATOM 725 C C . LEU A 1 97 ? -7.338 -7.314 8.289 1.00 80.12 97 LEU A C 1
ATOM 727 O O . LEU A 1 97 ? -7.178 -6.631 7.286 1.00 80.12 97 LEU A O 1
ATOM 731 N N . LEU A 1 98 ? -7.118 -8.628 8.321 1.00 86.12 98 LEU A N 1
ATOM 732 C CA . LEU A 1 98 ? -6.681 -9.430 7.178 1.00 86.12 98 LEU A CA 1
ATOM 733 C C . LEU A 1 98 ? -7.567 -9.268 5.955 1.00 86.12 98 LEU A C 1
ATOM 735 O O . LEU A 1 98 ? -7.083 -9.009 4.858 1.00 86.12 98 LEU A O 1
ATOM 739 N N . TRP A 1 99 ? -8.876 -9.415 6.140 1.00 85.88 99 TRP A N 1
ATOM 740 C CA . TRP A 1 99 ? -9.799 -9.300 5.021 1.00 85.88 99 TRP A CA 1
ATOM 741 C C . TRP A 1 99 ? -9.806 -7.880 4.443 1.00 85.88 99 TRP A C 1
ATOM 743 O O . TRP A 1 99 ? -9.805 -7.693 3.227 1.00 85.88 99 TRP A O 1
ATOM 753 N N . ARG A 1 100 ? -9.731 -6.864 5.314 1.00 86.25 100 ARG A N 1
ATOM 754 C CA . ARG A 1 100 ? -9.644 -5.451 4.919 1.00 86.25 100 ARG A CA 1
ATOM 755 C C . ARG A 1 100 ? -8.358 -5.132 4.154 1.00 86.25 100 ARG A C 1
ATOM 757 O O . ARG A 1 100 ? -8.423 -4.471 3.115 1.00 86.25 100 ARG A O 1
ATOM 764 N N . THR A 1 101 ? -7.202 -5.596 4.628 1.00 88.56 101 THR A N 1
ATOM 765 C CA . THR A 1 101 ? -5.908 -5.376 3.963 1.00 88.56 101 THR A CA 1
ATOM 766 C C . THR A 1 101 ? -5.831 -6.148 2.649 1.00 88.56 101 THR A C 1
ATOM 768 O O . THR A 1 101 ? -5.378 -5.594 1.646 1.00 88.56 101 THR A O 1
ATOM 771 N N . PHE A 1 102 ? -6.336 -7.382 2.605 1.00 89.88 102 PHE A N 1
ATOM 772 C CA . PHE A 1 102 ? -6.399 -8.189 1.387 1.00 89.88 102 PHE A CA 1
ATOM 773 C C . PHE A 1 102 ? -7.256 -7.529 0.310 1.00 89.88 102 PHE A C 1
ATOM 775 O O . PHE A 1 102 ? -6.791 -7.335 -0.811 1.00 89.88 102 PHE A O 1
ATOM 782 N N . PHE A 1 103 ? -8.469 -7.096 0.654 1.00 90.00 103 PHE A N 1
ATOM 783 C CA . PHE A 1 103 ? -9.335 -6.411 -0.301 1.00 90.00 103 PHE A CA 1
ATOM 784 C C . PHE A 1 103 ? -8.697 -5.112 -0.812 1.00 90.00 103 PHE A C 1
ATOM 786 O O . PHE A 1 103 ? -8.650 -4.870 -2.017 1.00 90.00 103 PHE A O 1
ATOM 793 N N . THR A 1 104 ? -8.126 -4.307 0.090 1.00 89.50 104 THR A N 1
ATOM 794 C CA . THR A 1 104 ? -7.466 -3.043 -0.273 1.00 89.50 104 THR A CA 1
ATOM 795 C C . THR A 1 104 ? -6.293 -3.272 -1.232 1.00 89.50 104 THR A C 1
ATOM 797 O O . THR A 1 104 ? -6.201 -2.622 -2.272 1.00 89.50 104 THR A O 1
ATOM 800 N N . THR A 1 105 ? -5.399 -4.210 -0.917 1.00 91.69 105 THR A N 1
ATOM 801 C CA . THR A 1 105 ? -4.221 -4.511 -1.750 1.00 91.69 105 THR A CA 1
ATOM 802 C C . THR A 1 105 ? -4.597 -5.144 -3.090 1.00 91.69 105 THR A C 1
ATOM 804 O O . THR A 1 105 ? -3.980 -4.815 -4.104 1.00 91.69 105 THR A O 1
ATOM 807 N N . ALA A 1 106 ? -5.632 -5.989 -3.133 1.00 91.88 106 ALA A N 1
ATOM 808 C CA . ALA A 1 106 ? -6.152 -6.577 -4.366 1.00 91.88 106 ALA A CA 1
ATOM 809 C C . ALA A 1 106 ? -6.739 -5.514 -5.308 1.00 91.88 106 ALA A C 1
ATOM 811 O O . ALA A 1 106 ? -6.414 -5.500 -6.496 1.00 91.88 106 ALA A O 1
ATOM 812 N N . VAL A 1 107 ? -7.543 -4.584 -4.779 1.00 92.25 107 VAL A N 1
ATOM 813 C CA . VAL A 1 107 ? -8.093 -3.460 -5.556 1.00 92.25 107 VAL A CA 1
ATOM 814 C C . VAL A 1 107 ? -6.969 -2.593 -6.114 1.00 92.25 107 VAL A C 1
ATOM 816 O O . VAL A 1 107 ? -6.961 -2.285 -7.304 1.00 92.25 107 VAL A O 1
ATOM 819 N N . VAL A 1 108 ? -5.979 -2.246 -5.290 1.00 91.62 108 VAL A N 1
ATOM 820 C CA . VAL A 1 108 ? -4.821 -1.452 -5.730 1.00 91.62 108 VAL A CA 1
ATOM 821 C C . VAL A 1 108 ? -4.046 -2.167 -6.833 1.00 91.62 108 VAL A C 1
ATOM 823 O O . VAL A 1 108 ? -3.688 -1.539 -7.828 1.00 91.62 108 VAL A O 1
ATOM 826 N N . ALA A 1 109 ? -3.831 -3.478 -6.708 1.00 90.69 109 ALA A N 1
ATOM 827 C CA . ALA A 1 109 ? -3.169 -4.264 -7.741 1.00 90.69 109 ALA A CA 1
ATOM 828 C C . ALA A 1 109 ? -3.960 -4.262 -9.060 1.00 90.69 109 ALA A C 1
ATOM 830 O O . ALA A 1 109 ? -3.368 -4.025 -10.111 1.00 90.69 109 ALA A O 1
ATOM 831 N N . MET A 1 110 ? -5.280 -4.466 -9.016 1.00 91.62 110 MET A N 1
ATOM 832 C CA . MET A 1 110 ? -6.157 -4.432 -10.197 1.00 91.62 110 MET A CA 1
ATOM 833 C C . MET A 1 110 ? -6.120 -3.070 -10.897 1.00 91.62 110 MET A C 1
ATOM 835 O O . MET A 1 110 ? -5.888 -3.004 -12.103 1.00 91.62 110 MET A O 1
ATOM 839 N N . VAL A 1 111 ? -6.283 -1.981 -10.140 1.00 92.69 111 VAL A N 1
ATOM 840 C CA . VAL A 1 111 ? -6.267 -0.609 -10.673 1.00 92.69 111 VAL A CA 1
ATOM 841 C C . VAL A 1 111 ? -4.912 -0.282 -11.292 1.00 92.69 111 VAL A C 1
ATOM 843 O O . VAL A 1 111 ? -4.852 0.222 -12.412 1.00 92.69 111 VAL A O 1
ATOM 846 N N . LEU A 1 112 ? -3.816 -0.610 -10.601 1.00 90.06 112 LEU A N 1
ATOM 847 C CA . LEU A 1 112 ? -2.469 -0.356 -11.103 1.00 90.06 112 LEU A CA 1
ATOM 848 C C . LEU A 1 112 ? -2.212 -1.130 -12.401 1.00 90.06 112 LEU A C 1
ATOM 850 O O . LEU A 1 112 ? -1.732 -0.552 -13.373 1.00 90.06 112 LEU A O 1
ATOM 854 N N . ARG A 1 113 ? -2.546 -2.427 -12.436 1.00 89.38 113 ARG A N 1
ATOM 855 C CA . ARG A 1 113 ? -2.378 -3.280 -13.626 1.00 89.38 113 ARG A CA 1
ATOM 856 C C . ARG A 1 113 ? -3.208 -2.765 -14.799 1.00 89.38 113 ARG A C 1
ATOM 858 O O . ARG A 1 113 ? -2.661 -2.646 -15.891 1.00 89.38 113 ARG A O 1
ATOM 865 N N . GLY A 1 114 ? -4.469 -2.405 -14.561 1.00 91.50 114 GLY A N 1
ATOM 866 C CA . GLY A 1 114 ? -5.344 -1.827 -15.579 1.00 91.50 114 GLY A CA 1
ATOM 867 C C . GLY A 1 114 ? -4.796 -0.516 -16.141 1.00 91.50 114 GLY A C 1
ATOM 868 O O . GLY A 1 114 ? -4.759 -0.339 -17.355 1.00 91.50 114 GLY A O 1
ATOM 869 N N . PHE A 1 115 ? -4.283 0.369 -15.282 1.00 90.25 115 PHE A N 1
ATOM 870 C CA . PHE A 1 115 ? -3.685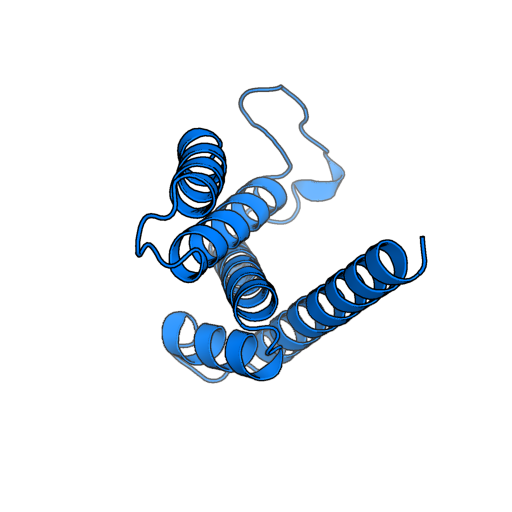 1.631 -15.719 1.00 90.25 115 PHE A CA 1
ATOM 871 C C . PHE A 1 115 ? -2.404 1.423 -16.537 1.00 90.25 115 PHE A C 1
ATOM 873 O O . PHE A 1 115 ? -2.218 2.057 -17.569 1.00 90.25 115 PHE A O 1
ATOM 880 N N . ILE A 1 116 ? -1.537 0.491 -16.125 1.00 88.75 116 ILE A N 1
ATOM 881 C CA . ILE A 1 116 ? -0.332 0.137 -16.892 1.00 88.75 116 ILE A CA 1
ATOM 882 C C . ILE A 1 116 ? -0.712 -0.405 -18.271 1.00 88.75 116 ILE A C 1
ATOM 884 O O . ILE A 1 116 ? -0.101 -0.015 -19.262 1.00 88.75 116 ILE A O 1
ATOM 888 N N . GLN A 1 117 ? -1.709 -1.288 -18.332 1.00 90.31 117 GLN A N 1
ATOM 889 C CA . GLN A 1 117 ? -2.183 -1.859 -19.588 1.00 90.31 117 GLN A CA 1
ATOM 890 C C . GLN A 1 117 ? -2.758 -0.773 -20.500 1.00 90.31 117 GLN A C 1
ATOM 892 O O . GLN A 1 117 ? -2.442 -0.751 -21.684 1.00 90.31 117 GLN A O 1
ATOM 897 N N . TYR A 1 118 ? -3.511 0.178 -19.947 1.00 91.69 118 TYR A N 1
ATOM 898 C CA . TYR A 1 118 ? -3.994 1.338 -20.690 1.00 91.69 118 TYR A CA 1
ATOM 899 C C . TYR A 1 118 ? -2.841 2.166 -21.279 1.00 91.69 118 TYR A C 1
ATOM 901 O O . TYR A 1 118 ? -2.837 2.432 -22.474 1.00 91.69 118 TYR A O 1
ATOM 909 N N . CYS A 1 119 ? -1.817 2.492 -20.484 1.00 89.12 119 CYS A N 1
ATOM 910 C CA . CYS A 1 119 ? -0.641 3.226 -20.966 1.00 89.12 119 CYS A CA 1
ATOM 911 C C . CYS A 1 119 ? 0.187 2.469 -22.015 1.00 89.12 119 CYS A C 1
ATOM 913 O O . CYS A 1 119 ? 0.913 3.102 -22.766 1.00 89.12 119 CYS A O 1
ATOM 915 N N . TRP A 1 120 ? 0.132 1.136 -22.033 1.00 83.81 120 TRP A N 1
ATOM 916 C CA . TRP A 1 120 ? 0.823 0.307 -23.028 1.00 83.81 120 TRP A CA 1
ATOM 917 C C . TRP A 1 120 ? 0.031 0.113 -24.324 1.00 83.81 120 TRP A C 1
ATOM 919 O O . TRP A 1 120 ? 0.615 -0.267 -25.332 1.00 83.81 120 TRP A O 1
ATOM 929 N N . THR A 1 121 ? -1.288 0.312 -24.285 1.00 84.00 121 THR A N 1
ATOM 930 C CA . THR A 1 121 ? -2.177 0.099 -25.441 1.00 84.00 121 THR A CA 1
ATOM 931 C C . THR A 1 121 ? -2.506 1.412 -26.166 1.00 84.00 121 THR A C 1
ATOM 933 O O . THR A 1 121 ? -3.107 1.375 -27.238 1.00 84.00 121 THR A O 1
ATOM 936 N N . GLY A 1 122 ? -2.154 2.557 -25.571 1.00 62.28 122 GLY A N 1
ATOM 937 C CA . GLY A 1 122 ? -2.323 3.897 -26.141 1.00 62.28 122 GLY A CA 1
ATOM 938 C C . GLY A 1 122 ? -1.091 4.426 -26.858 1.00 62.28 122 GLY A C 1
ATOM 939 O O . GLY A 1 122 ? 0.001 3.840 -26.691 1.00 62.28 122 GLY A O 1
#

InterPro domains:
  IPR001807 Chloride channel [PF00654] (1-116)
  IPR001807 Chloride channel [PR00762] (4-23)
  IPR001807 Chloride channel [PR00762] (68-87)
  IPR002251 Chloride channel ClC-plant [PR01120] (89-97)
  IPR002251 Chloride channel ClC-plant [PR01120] (103-113)
  IPR014743 Chloride channel, core [SSF81340] (1-118)
  IPR051280 Voltage-gated chloride channel/antiporter [PTHR11689] (1-121)